Protein AF-A0A6B3H7X4-F1 (afdb_monomer_lite)

Secondary structure (DSSP, 8-state):
--SSSHHHHHHHHHHHHHHHHHTTSSS-HHHHTTTS-HHHHHHHHTSHHHHHHHHHHHHHSTT--GGGS-TTHHHHHHHHHHHHHHHHHHHHHHHHHHHTT-

pLDDT: mean 71.54, std 11.0, range [44.0, 91.88]

Structure (mmCIF, N/CA/C/O backbone):
data_AF-A0A6B3H7X4-F1
#
_entry.id   AF-A0A6B3H7X4-F1
#
loop_
_atom_site.group_PDB
_atom_site.id
_atom_site.type_symbol
_atom_site.label_atom_id
_atom_site.label_alt_id
_atom_site.label_comp_id
_atom_site.label_asym_id
_atom_site.label_entity_id
_atom_site.label_seq_id
_atom_site.pdbx_PDB_ins_code
_atom_site.Cartn_x
_atom_site.Cartn_y
_atom_site.Cartn_z
_atom_site.occupancy
_atom_site.B_iso_or_equiv
_atom_site.auth_seq_id
_atom_site.auth_comp_id
_atom_site.auth_asym_id
_atom_site.auth_atom_id
_atom_site.pdbx_PDB_model_num
ATOM 1 N N . LEU A 1 1 ? 20.680 9.240 -20.799 1.00 48.09 1 LEU A N 1
ATOM 2 C CA . LEU A 1 1 ? 19.510 8.615 -20.128 1.00 48.09 1 LEU A CA 1
ATOM 3 C C . LEU A 1 1 ? 19.636 8.534 -18.594 1.00 48.09 1 LEU A C 1
ATOM 5 O O . LEU A 1 1 ? 18.721 8.026 -17.966 1.00 48.09 1 LEU A O 1
ATOM 9 N N . GLY A 1 2 ? 20.693 9.085 -17.974 1.00 44.00 2 GLY A N 1
ATOM 10 C CA . GLY A 1 2 ? 20.919 9.036 -16.516 1.00 44.00 2 GLY A CA 1
ATOM 11 C C . GLY A 1 2 ? 20.497 10.275 -15.710 1.00 44.00 2 GLY A C 1
ATOM 12 O O . GLY A 1 2 ? 20.888 10.387 -14.558 1.00 44.00 2 GLY A O 1
ATOM 13 N N . SER A 1 3 ? 19.738 11.219 -16.280 1.00 49.28 3 SER A N 1
ATOM 14 C CA . SER A 1 3 ? 19.390 12.488 -15.606 1.00 49.28 3 SER A CA 1
ATOM 15 C C . SER A 1 3 ? 17.929 12.611 -15.151 1.00 49.28 3 SER A C 1
ATOM 17 O O . SER A 1 3 ? 17.536 13.675 -14.687 1.00 49.28 3 SER A O 1
ATOM 19 N N . LYS A 1 4 ? 17.110 11.552 -15.262 1.00 49.00 4 LYS A N 1
ATOM 20 C CA . LYS A 1 4 ? 15.703 11.563 -14.788 1.00 49.00 4 LYS A CA 1
ATOM 21 C C . LYS A 1 4 ? 15.382 10.566 -13.667 1.00 49.00 4 LYS A C 1
ATOM 23 O O . LYS A 1 4 ? 14.291 10.609 -13.119 1.00 49.00 4 LYS A O 1
ATOM 28 N N . THR A 1 5 ? 16.322 9.698 -13.310 1.00 54.19 5 THR A N 1
ATOM 29 C CA . THR A 1 5 ? 16.221 8.713 -12.220 1.00 54.19 5 THR A CA 1
ATOM 30 C C . THR A 1 5 ? 16.914 9.052 -10.884 1.00 54.19 5 THR A C 1
ATOM 32 O O . THR A 1 5 ? 16.610 8.336 -9.929 1.00 54.19 5 THR A O 1
ATOM 35 N N . PRO A 1 6 ? 17.784 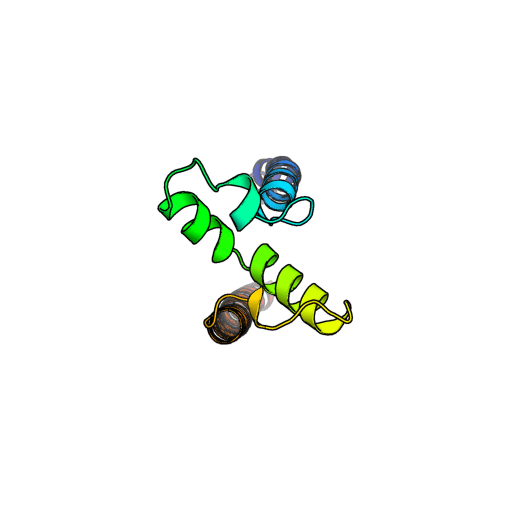10.082 -10.724 1.00 56.44 6 PRO A N 1
ATOM 36 C CA . PRO A 1 6 ? 18.443 10.298 -9.430 1.00 56.44 6 PRO A CA 1
ATOM 37 C C . PRO A 1 6 ? 17.469 10.692 -8.308 1.00 56.44 6 PRO A C 1
ATOM 39 O O . PRO A 1 6 ? 17.682 10.311 -7.161 1.00 56.44 6 PRO A O 1
ATOM 42 N N . ASP A 1 7 ? 16.375 11.379 -8.642 1.00 61.84 7 ASP A N 1
ATOM 43 C CA . ASP A 1 7 ? 15.434 11.919 -7.652 1.00 61.84 7 ASP A CA 1
ATOM 44 C C . ASP A 1 7 ? 14.511 10.837 -7.060 1.00 61.84 7 ASP A C 1
ATOM 46 O O . ASP A 1 7 ? 14.332 10.741 -5.847 1.00 61.84 7 ASP A O 1
ATOM 50 N N . LEU A 1 8 ? 14.017 9.914 -7.898 1.00 65.50 8 LEU A N 1
ATOM 51 C CA . LEU A 1 8 ? 13.241 8.769 -7.408 1.00 65.50 8 LEU A CA 1
ATOM 52 C C . LEU A 1 8 ? 14.074 7.885 -6.481 1.00 65.50 8 LEU A C 1
ATOM 54 O O . LEU A 1 8 ? 13.580 7.498 -5.430 1.00 65.50 8 LEU A O 1
ATOM 58 N N . ALA A 1 9 ? 15.333 7.600 -6.822 1.00 69.06 9 ALA A N 1
ATOM 59 C CA . ALA A 1 9 ? 16.192 6.746 -6.003 1.00 69.06 9 ALA A CA 1
ATOM 60 C C . ALA A 1 9 ? 16.436 7.320 -4.592 1.00 69.06 9 ALA A C 1
ATOM 62 O O . ALA A 1 9 ? 16.553 6.555 -3.637 1.00 69.06 9 ALA A O 1
ATOM 63 N N . GLN A 1 10 ? 16.461 8.649 -4.447 1.00 73.06 10 GLN A N 1
ATOM 64 C CA . GLN A 1 10 ? 16.562 9.317 -3.145 1.00 73.06 10 GLN A CA 1
ATOM 65 C C . GLN A 1 10 ? 15.218 9.404 -2.407 1.00 73.06 10 GLN A C 1
ATOM 67 O O . GLN A 1 10 ? 15.195 9.339 -1.178 1.00 73.06 10 GLN A O 1
ATOM 72 N N . LEU A 1 11 ? 14.097 9.493 -3.126 1.00 77.38 11 LEU A N 1
ATOM 73 C CA . LEU A 1 11 ? 12.752 9.505 -2.539 1.00 77.38 11 LEU A CA 1
ATOM 74 C C . LEU A 1 11 ? 12.288 8.117 -2.072 1.00 77.38 11 LEU A C 1
ATOM 76 O O . LEU A 1 11 ? 11.585 8.019 -1.065 1.00 77.38 11 LEU A O 1
ATOM 80 N N . MET A 1 12 ? 12.712 7.044 -2.750 1.00 81.38 12 MET A N 1
ATOM 81 C CA . MET A 1 12 ? 12.391 5.652 -2.400 1.00 81.38 12 MET A CA 1
ATOM 82 C C . MET A 1 12 ? 12.562 5.337 -0.901 1.00 81.38 12 MET A C 1
ATOM 84 O O . MET A 1 12 ? 11.601 4.852 -0.302 1.00 81.38 12 MET A O 1
ATOM 88 N N . PRO A 1 13 ? 13.708 5.617 -0.245 1.00 80.56 13 PRO A N 1
ATOM 89 C CA . PRO A 1 13 ? 13.877 5.312 1.177 1.00 80.56 13 PRO A CA 1
ATOM 90 C C . PRO A 1 13 ? 12.926 6.101 2.090 1.00 80.56 13 PRO A C 1
ATOM 92 O O . PRO A 1 13 ? 12.485 5.570 3.110 1.00 80.56 13 PRO A O 1
ATOM 95 N N . PHE A 1 14 ? 12.557 7.335 1.734 1.00 83.38 14 PHE A N 1
ATOM 96 C CA . PHE A 1 14 ? 11.597 8.119 2.517 1.00 83.38 14 PHE A CA 1
ATOM 97 C C . PHE A 1 14 ? 10.170 7.577 2.377 1.00 83.38 14 PHE A C 1
ATOM 99 O O . PHE A 1 14 ? 9.458 7.431 3.376 1.00 83.38 14 PHE A O 1
ATOM 106 N N . VAL A 1 15 ? 9.772 7.231 1.150 1.00 82.56 15 VAL A N 1
ATOM 107 C CA . VAL A 1 15 ? 8.464 6.631 0.863 1.00 82.56 15 VAL A CA 1
ATOM 108 C C . VAL A 1 15 ? 8.336 5.293 1.579 1.00 82.56 15 VAL A C 1
ATOM 110 O O . VAL A 1 15 ? 7.371 5.098 2.308 1.00 82.56 15 VAL A O 1
ATOM 113 N N . MET A 1 16 ? 9.330 4.410 1.458 1.00 81.31 16 MET A N 1
ATOM 114 C CA . MET A 1 16 ? 9.320 3.094 2.107 1.00 81.31 16 MET A CA 1
ATOM 115 C C . MET A 1 16 ? 9.234 3.200 3.632 1.00 81.31 16 MET A C 1
ATOM 117 O O . MET A 1 16 ? 8.477 2.469 4.267 1.00 81.31 16 MET A O 1
ATOM 121 N N . ARG A 1 17 ? 9.962 4.147 4.234 1.00 79.31 17 ARG A N 1
ATOM 122 C CA . ARG A 1 17 ? 9.928 4.371 5.682 1.00 79.31 17 ARG A CA 1
ATOM 123 C C . ARG A 1 17 ? 8.577 4.916 6.146 1.00 79.31 17 ARG A C 1
ATOM 125 O O . ARG A 1 17 ? 8.027 4.425 7.127 1.00 79.31 17 ARG A O 1
ATOM 132 N N . THR A 1 18 ? 8.025 5.894 5.431 1.00 80.25 18 THR A N 1
ATOM 133 C CA . THR A 1 18 ? 6.679 6.425 5.705 1.00 80.25 18 THR A CA 1
ATOM 134 C C . THR A 1 18 ? 5.620 5.333 5.548 1.00 80.25 18 THR A C 1
ATOM 136 O O . THR A 1 18 ? 4.749 5.184 6.404 1.00 80.25 18 THR A O 1
ATOM 139 N N . TRP A 1 19 ? 5.741 4.513 4.503 1.00 78.94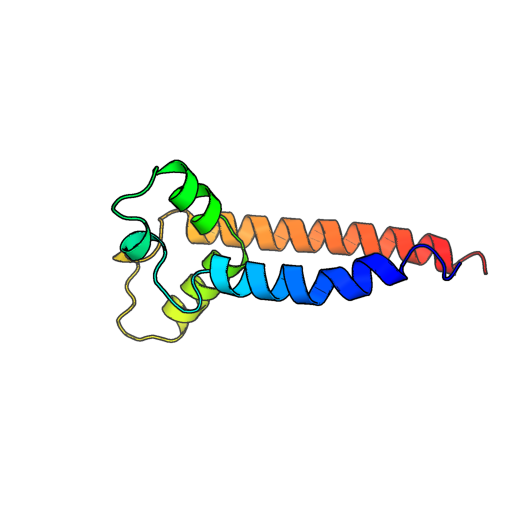 19 TRP A N 1
ATOM 140 C CA . TRP A 1 19 ? 4.855 3.386 4.237 1.00 78.94 19 TRP A CA 1
ATOM 141 C C . TRP A 1 19 ? 4.897 2.352 5.358 1.00 78.94 19 TRP A C 1
ATOM 143 O O . TRP A 1 19 ? 3.850 1.898 5.809 1.00 78.94 19 TRP A O 1
ATOM 153 N N . MET A 1 20 ? 6.088 2.015 5.858 1.00 77.69 20 MET A N 1
ATOM 154 C CA . MET A 1 20 ? 6.249 1.078 6.970 1.00 77.69 20 MET A CA 1
ATOM 155 C C . MET A 1 20 ? 5.473 1.543 8.211 1.00 77.69 20 MET A C 1
ATOM 157 O O . MET A 1 20 ? 4.756 0.749 8.817 1.00 77.69 20 MET A O 1
ATOM 161 N N . TYR A 1 21 ? 5.537 2.831 8.560 1.00 71.38 21 TYR A N 1
ATOM 162 C CA . TYR A 1 21 ? 4.761 3.364 9.685 1.00 71.38 21 TYR A CA 1
ATOM 163 C C . TYR A 1 21 ? 3.253 3.403 9.409 1.00 71.38 21 TYR A C 1
ATOM 165 O O . TYR A 1 21 ? 2.465 3.117 10.307 1.00 71.38 21 TYR A O 1
ATOM 173 N N . ALA A 1 22 ? 2.847 3.709 8.174 1.00 68.38 22 ALA A N 1
ATOM 174 C CA . ALA A 1 22 ? 1.441 3.719 7.772 1.00 68.38 22 ALA A CA 1
ATOM 175 C C . ALA A 1 22 ? 0.824 2.309 7.690 1.00 68.38 22 ALA A C 1
ATOM 177 O O . ALA A 1 22 ? -0.378 2.154 7.855 1.00 68.38 22 ALA A O 1
ATOM 178 N N . SER A 1 23 ? 1.635 1.275 7.457 1.00 66.06 23 SER A N 1
ATOM 179 C CA . SER A 1 23 ? 1.178 -0.106 7.245 1.00 66.06 23 SER A CA 1
ATOM 180 C C . SER A 1 23 ? 0.702 -0.853 8.499 1.00 66.06 23 SER A C 1
ATOM 182 O O . SER A 1 23 ? 0.354 -2.024 8.404 1.00 66.06 23 SER A O 1
ATOM 184 N N . GLY A 1 24 ? 0.700 -0.226 9.682 1.00 64.19 24 GLY A N 1
ATOM 185 C CA . GLY A 1 24 ? 0.223 -0.882 10.912 1.00 64.19 24 GLY A CA 1
ATOM 186 C C . GLY A 1 24 ? 1.121 -2.027 11.412 1.00 64.19 24 GLY A C 1
ATOM 187 O O . GLY A 1 24 ? 0.704 -2.860 12.221 1.00 64.19 24 GLY A O 1
ATOM 188 N N . VAL A 1 25 ? 2.376 -2.085 10.946 1.00 64.31 25 VAL A N 1
ATOM 189 C CA . VAL A 1 25 ? 3.363 -3.102 11.359 1.00 64.31 25 VAL A CA 1
ATOM 190 C C . VAL A 1 25 ? 3.660 -3.013 12.857 1.00 64.31 25 VAL A C 1
ATOM 192 O O . VAL A 1 25 ? 3.708 -4.038 13.531 1.00 64.31 25 VAL A O 1
ATOM 195 N N . MET A 1 26 ? 3.811 -1.794 13.385 1.00 60.94 26 MET A N 1
ATOM 196 C CA . MET A 1 26 ? 4.161 -1.558 14.793 1.00 60.94 26 MET A CA 1
ATOM 197 C C . MET A 1 26 ? 2.936 -1.424 15.712 1.00 60.94 26 MET A C 1
ATOM 199 O O . MET A 1 26 ? 3.068 -1.606 16.918 1.00 60.94 26 MET A O 1
ATOM 203 N N . PHE A 1 27 ? 1.757 -1.101 15.164 1.00 59.94 27 PHE A N 1
ATOM 204 C CA . PHE A 1 27 ? 0.551 -0.795 15.939 1.00 59.94 27 PHE A CA 1
ATOM 205 C C . PHE A 1 27 ? -0.717 -1.186 15.176 1.00 59.94 27 PHE A C 1
ATOM 207 O O . PHE A 1 27 ? -0.809 -0.984 13.967 1.00 59.94 27 PHE A O 1
ATOM 214 N N . SER A 1 28 ? -1.727 -1.682 15.886 1.00 58.94 28 SER A N 1
ATOM 215 C CA . SER A 1 28 ? -3.057 -1.937 15.329 1.00 58.94 28 SER A CA 1
ATOM 216 C C . SER A 1 28 ? -3.758 -0.621 14.962 1.00 58.94 28 SER A C 1
ATOM 218 O O . SER A 1 28 ? -4.123 0.160 15.846 1.00 58.94 28 SER A O 1
ATOM 220 N N . ILE A 1 29 ? -3.974 -0.397 13.660 1.00 63.12 29 ILE A N 1
ATOM 221 C CA . ILE A 1 29 ? -4.620 0.801 13.085 1.00 63.12 29 ILE A CA 1
ATOM 222 C C . ILE A 1 29 ? -5.992 1.114 13.720 1.00 63.12 29 ILE A C 1
ATOM 224 O O . ILE A 1 29 ? -6.208 2.277 14.070 1.00 63.12 29 ILE A O 1
ATOM 228 N N . PRO A 1 30 ? -6.885 0.135 13.987 1.00 60.91 30 PRO A N 1
ATOM 229 C CA . PRO A 1 30 ? -8.195 0.417 14.587 1.00 60.91 30 PRO A CA 1
ATOM 230 C C . PRO A 1 30 ? -8.095 0.982 16.011 1.00 60.91 30 PRO A C 1
ATOM 232 O O . PRO A 1 30 ? -8.880 1.838 16.411 1.00 60.91 30 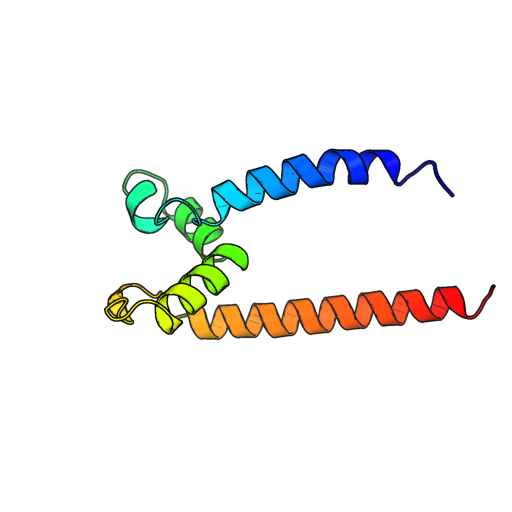PRO A O 1
ATOM 235 N N . VAL A 1 31 ? -7.103 0.525 16.780 1.00 60.94 31 VAL A N 1
ATOM 236 C CA . VAL A 1 31 ? -6.904 0.924 18.183 1.00 60.94 31 VAL A CA 1
ATOM 237 C C . VAL A 1 31 ? -6.295 2.321 18.270 1.00 60.94 31 VAL A C 1
ATOM 239 O O . VAL A 1 31 ? -6.673 3.113 19.128 1.00 60.94 31 VAL A O 1
ATOM 242 N N . MET A 1 32 ? -5.369 2.640 17.366 1.00 60.62 32 MET A N 1
ATOM 243 C CA . MET A 1 32 ? -4.612 3.891 17.399 1.00 60.62 32 MET A CA 1
ATOM 244 C C . MET A 1 32 ? -5.370 5.071 16.765 1.00 60.62 32 MET A C 1
ATOM 246 O O . MET A 1 32 ? -5.055 6.225 17.049 1.00 60.62 32 MET A O 1
ATOM 250 N N . LEU A 1 33 ? -6.383 4.795 15.932 1.00 62.50 33 LEU A N 1
ATOM 251 C CA . LEU A 1 33 ? -7.230 5.803 15.283 1.00 62.50 33 LEU A CA 1
ATOM 252 C C . LEU A 1 33 ? -8.644 5.912 15.877 1.00 62.50 33 LEU A C 1
ATOM 254 O O . LEU A 1 33 ? -9.494 6.568 15.282 1.00 62.50 33 LEU A O 1
ATOM 258 N N . LYS A 1 34 ? -8.892 5.348 17.066 1.00 61.47 34 LYS A N 1
ATOM 259 C CA . LYS A 1 34 ? -10.211 5.376 17.725 1.00 61.47 34 LYS A CA 1
ATOM 260 C C . LYS A 1 34 ? -10.801 6.791 17.886 1.00 61.47 34 LYS A C 1
ATOM 262 O O . LYS A 1 34 ? -12.012 6.951 17.796 1.00 61.47 34 LYS A O 1
ATOM 267 N N . ASP A 1 35 ? -9.948 7.807 18.043 1.00 66.62 35 ASP A N 1
ATOM 268 C CA . ASP A 1 35 ? -10.334 9.220 18.211 1.00 66.62 35 ASP A CA 1
ATOM 269 C C . ASP A 1 35 ? -10.131 10.077 16.940 1.00 66.62 35 ASP A C 1
ATOM 271 O O . ASP A 1 35 ? -10.126 11.310 16.992 1.00 66.62 35 ASP A O 1
ATOM 275 N N . LYS A 1 36 ? -9.895 9.449 15.781 1.00 69.12 36 LYS A N 1
ATOM 276 C CA . LYS A 1 36 ? -9.595 10.121 14.506 1.00 69.12 36 LYS A CA 1
ATOM 277 C C . LYS A 1 36 ? -10.732 9.923 13.492 1.00 69.12 36 LYS A C 1
ATOM 279 O O . LYS A 1 36 ? -11.540 9.011 13.642 1.00 69.12 36 LYS A O 1
ATOM 284 N N . PRO A 1 37 ? -10.813 10.767 12.444 1.00 71.31 37 PRO A N 1
ATOM 285 C CA . PRO A 1 37 ? -11.826 10.622 11.404 1.00 71.31 37 PRO A CA 1
ATOM 286 C C . PRO A 1 37 ? -11.797 9.221 10.778 1.00 71.31 37 PRO A C 1
ATOM 288 O O . PRO A 1 37 ? -10.739 8.775 10.328 1.00 71.31 37 PRO A O 1
ATOM 291 N N . ALA A 1 38 ? -12.961 8.569 10.706 1.00 69.12 38 ALA A N 1
ATOM 292 C CA . ALA A 1 38 ? -13.101 7.185 10.241 1.00 69.12 38 ALA A CA 1
ATOM 293 C C . ALA A 1 38 ? -12.484 6.942 8.851 1.00 69.12 38 ALA A C 1
ATOM 295 O O . ALA A 1 38 ? -11.823 5.931 8.639 1.00 69.12 38 ALA A O 1
ATOM 296 N N . TRP A 1 39 ? -12.570 7.928 7.950 1.00 71.88 39 TRP A N 1
ATOM 297 C CA . TRP A 1 39 ? -12.008 7.827 6.599 1.00 71.88 39 TRP A CA 1
ATOM 298 C C . TRP A 1 39 ? -10.489 7.590 6.578 1.00 71.88 39 TRP A C 1
ATOM 300 O O . TRP A 1 39 ? -9.978 6.977 5.645 1.00 71.88 39 TRP A O 1
ATOM 310 N N . ILE A 1 40 ? -9.748 8.053 7.594 1.00 68.81 40 ILE A N 1
ATOM 311 C CA . ILE A 1 40 ? -8.298 7.824 7.679 1.00 68.81 40 ILE A CA 1
ATOM 312 C C . ILE A 1 40 ? -8.029 6.362 8.036 1.00 68.81 40 ILE A C 1
ATOM 314 O O . ILE A 1 40 ? -7.128 5.745 7.469 1.00 68.81 40 ILE A O 1
ATOM 318 N N . ALA A 1 41 ? -8.821 5.803 8.954 1.00 67.75 41 ALA A N 1
ATOM 319 C CA . ALA A 1 41 ? -8.734 4.395 9.313 1.00 67.75 41 ALA A CA 1
ATOM 320 C C . ALA A 1 41 ? -9.104 3.504 8.123 1.00 67.75 41 ALA A C 1
ATOM 322 O O . ALA A 1 41 ? -8.429 2.504 7.905 1.00 67.75 41 ALA A O 1
ATOM 323 N N . ASP A 1 42 ? -10.107 3.883 7.327 1.00 68.62 42 ASP A N 1
ATOM 324 C CA . ASP A 1 42 ? -10.480 3.148 6.116 1.00 68.62 42 ASP A CA 1
ATOM 325 C C . ASP A 1 42 ? -9.322 3.142 5.111 1.00 68.62 42 ASP A C 1
ATOM 327 O O . ASP A 1 42 ? -8.824 2.083 4.741 1.00 68.62 42 ASP A O 1
ATOM 331 N N . VAL A 1 43 ? -8.801 4.314 4.733 1.00 70.56 43 VAL A N 1
ATOM 332 C CA . VAL A 1 43 ? -7.695 4.423 3.761 1.00 70.56 43 VAL A CA 1
ATOM 333 C C . VAL A 1 43 ? -6.459 3.632 4.201 1.00 70.56 43 VAL A C 1
ATOM 335 O O . VAL A 1 43 ? -5.809 2.990 3.375 1.00 70.56 43 VAL A O 1
ATOM 338 N N . LEU A 1 44 ? -6.133 3.655 5.494 1.00 68.56 44 LEU A N 1
ATOM 339 C CA . LEU A 1 44 ? -5.000 2.907 6.032 1.00 68.56 44 LEU A CA 1
ATOM 340 C C . LEU A 1 44 ? -5.251 1.390 6.077 1.00 68.56 44 LEU A C 1
ATOM 342 O O . LEU A 1 44 ? -4.317 0.630 5.834 1.00 68.56 44 LEU A O 1
ATOM 346 N N . GLN A 1 45 ? -6.486 0.947 6.332 1.00 68.81 45 GLN A N 1
ATOM 347 C CA . GLN A 1 45 ? -6.864 -0.474 6.315 1.00 68.81 45 GLN A CA 1
ATOM 348 C C . GLN A 1 45 ? -6.888 -1.068 4.901 1.00 68.81 45 GLN A C 1
ATOM 350 O O . GLN A 1 45 ? -6.549 -2.234 4.727 1.00 68.81 45 GLN A O 1
ATOM 355 N N . TYR A 1 46 ? -7.206 -0.274 3.873 1.00 70.81 46 TYR A N 1
ATOM 356 C CA . TYR A 1 46 ? -7.150 -0.719 2.472 1.00 70.81 46 TYR A CA 1
ATOM 357 C C . TYR A 1 46 ? -5.721 -0.799 1.896 1.00 70.81 46 TYR A C 1
ATOM 359 O O . TYR A 1 46 ? -5.539 -1.226 0.749 1.00 70.81 46 TYR A O 1
ATOM 367 N N . ASN A 1 47 ? -4.695 -0.408 2.661 1.00 75.00 47 ASN A N 1
ATOM 368 C CA . ASN A 1 47 ? -3.303 -0.511 2.232 1.00 75.00 47 ASN A CA 1
ATOM 369 C C . ASN A 1 47 ? -2.896 -1.994 2.097 1.00 75.00 47 ASN A C 1
ATOM 371 O O . ASN A 1 47 ? -3.026 -2.743 3.068 1.00 75.00 47 ASN A O 1
ATOM 375 N N . PRO A 1 48 ? -2.332 -2.428 0.952 1.00 72.62 48 PRO A N 1
ATOM 376 C CA . PRO A 1 48 ? -1.911 -3.814 0.758 1.00 72.62 48 PRO A CA 1
ATOM 377 C C . PRO A 1 48 ? -0.955 -4.295 1.854 1.00 72.62 48 PRO A C 1
ATOM 379 O O . PRO A 1 48 ? -1.069 -5.430 2.303 1.00 72.62 48 PRO A O 1
ATOM 382 N N . ALA A 1 49 ? -0.058 -3.437 2.350 1.00 73.94 49 ALA A N 1
ATOM 383 C CA . ALA A 1 49 ? 0.856 -3.825 3.422 1.00 73.94 49 ALA A CA 1
ATOM 384 C C . ALA A 1 49 ? 0.127 -4.157 4.736 1.00 73.94 49 ALA A C 1
ATOM 386 O O . ALA A 1 49 ? 0.517 -5.109 5.401 1.00 73.94 49 ALA A O 1
ATOM 387 N N . ALA A 1 50 ? -0.942 -3.435 5.084 1.00 73.62 50 ALA A N 1
ATOM 388 C CA . ALA A 1 50 ? -1.746 -3.747 6.266 1.00 73.62 50 ALA A CA 1
ATOM 389 C C . ALA A 1 50 ? -2.489 -5.082 6.087 1.00 73.62 50 ALA A C 1
ATOM 391 O O . ALA A 1 50 ? -2.391 -5.964 6.935 1.00 73.62 50 ALA A O 1
ATOM 392 N N . ILE A 1 51 ? -3.123 -5.278 4.926 1.00 77.38 51 ILE A N 1
ATOM 393 C CA . ILE A 1 51 ? -3.886 -6.492 4.597 1.00 77.38 51 ILE A CA 1
ATOM 394 C C . ILE A 1 51 ? -3.005 -7.743 4.645 1.00 77.38 51 ILE A C 1
ATOM 396 O O . ILE A 1 51 ? -3.366 -8.732 5.279 1.00 77.38 51 ILE A O 1
ATOM 400 N N . TYR A 1 52 ? -1.834 -7.715 4.001 1.00 77.44 52 TYR A N 1
ATOM 401 C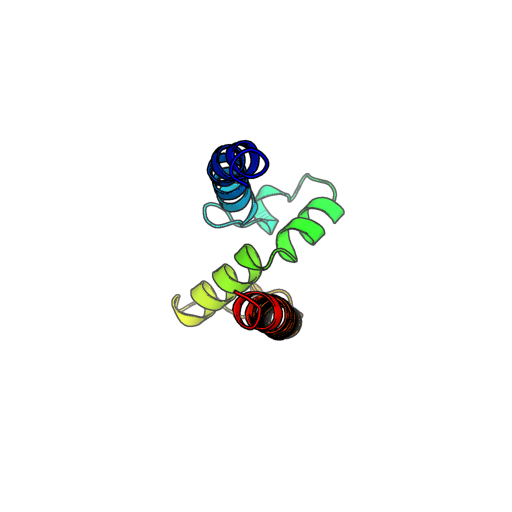 CA . TYR A 1 52 ? -0.927 -8.863 4.019 1.00 77.44 52 TYR A CA 1
ATOM 402 C C . TYR A 1 52 ? -0.343 -9.115 5.412 1.00 77.44 52 TYR A C 1
ATOM 404 O O . TYR A 1 52 ? -0.171 -10.272 5.785 1.00 77.44 52 TYR A O 1
ATOM 412 N N . MET A 1 53 ? -0.082 -8.072 6.207 1.00 77.19 53 MET A N 1
ATOM 413 C CA . MET A 1 53 ? 0.364 -8.241 7.593 1.00 77.19 53 MET A CA 1
ATOM 414 C C . MET A 1 53 ? -0.706 -8.906 8.462 1.00 77.19 53 MET A C 1
ATOM 416 O O . MET A 1 53 ? -0.378 -9.816 9.221 1.00 77.19 53 MET A O 1
ATOM 420 N N . ASP A 1 54 ? -1.969 -8.504 8.334 1.00 75.62 54 ASP A N 1
ATOM 421 C CA . ASP A 1 54 ? -3.068 -9.098 9.100 1.00 75.62 54 ASP A CA 1
ATOM 422 C C . ASP A 1 54 ? -3.359 -10.539 8.658 1.00 75.62 54 ASP A C 1
ATOM 424 O O . ASP A 1 54 ? -3.576 -11.401 9.506 1.00 75.62 54 ASP A O 1
ATOM 428 N N . LEU A 1 55 ? -3.241 -10.850 7.361 1.00 77.62 55 LEU A N 1
ATOM 429 C CA . LEU A 1 55 ? -3.303 -12.229 6.855 1.00 77.62 55 LEU A CA 1
ATOM 430 C C . LEU A 1 55 ? -2.154 -13.101 7.389 1.00 77.62 55 LEU A C 1
ATOM 432 O O . LEU A 1 55 ? -2.368 -14.258 7.747 1.00 77.62 55 LEU A O 1
ATOM 436 N N . VAL A 1 56 ? -0.935 -12.560 7.469 1.00 78.31 56 VAL A N 1
ATOM 437 C CA . VAL A 1 56 ? 0.226 -13.270 8.029 1.00 78.31 56 VAL A CA 1
ATOM 438 C C . VAL A 1 56 ? 0.061 -13.486 9.535 1.00 78.31 56 VAL A C 1
ATOM 440 O O . VAL A 1 56 ? 0.348 -14.576 10.021 1.00 78.31 56 VAL A O 1
ATOM 443 N N . ARG A 1 57 ? -0.443 -12.490 10.278 1.00 77.19 57 ARG A N 1
ATOM 444 C CA . ARG A 1 57 ? -0.774 -12.629 11.707 1.00 77.19 57 ARG A CA 1
ATOM 445 C C . ARG A 1 57 ? -1.854 -13.684 11.925 1.00 77.19 57 ARG A C 1
ATOM 447 O O . ARG A 1 57 ? -1.666 -14.539 12.779 1.00 77.19 57 ARG A O 1
ATOM 454 N N . PHE A 1 58 ? -2.916 -13.672 11.121 1.00 76.62 58 PHE A N 1
ATOM 455 C CA . PHE A 1 58 ? -3.964 -14.695 11.138 1.00 76.62 58 PHE A CA 1
ATOM 456 C C . PHE A 1 58 ? -3.413 -16.107 10.895 1.00 76.62 58 PHE A C 1
ATOM 458 O O . PHE A 1 58 ? -3.848 -17.057 11.534 1.00 76.62 58 PHE A O 1
ATOM 465 N N . ALA A 1 59 ? -2.437 -16.252 9.994 1.00 78.12 59 ALA A N 1
ATOM 466 C CA . ALA A 1 59 ? -1.843 -17.547 9.668 1.00 78.12 59 ALA A CA 1
ATOM 467 C C . ALA A 1 59 ? -0.792 -18.039 10.684 1.00 78.12 59 ALA A C 1
ATOM 469 O O . ALA A 1 59 ? -0.553 -19.242 10.760 1.00 78.12 59 ALA A O 1
ATOM 470 N N . LEU A 1 60 ? -0.127 -17.133 11.414 1.00 78.25 60 LEU A N 1
ATOM 471 C CA . LEU A 1 60 ? 1.015 -17.459 12.285 1.00 78.25 60 LEU A CA 1
ATOM 472 C C . LEU A 1 60 ? 0.731 -17.344 13.789 1.00 78.25 60 LEU A C 1
ATOM 474 O O . LEU A 1 60 ? 1.481 -17.917 14.576 1.00 78.25 60 LEU A O 1
ATOM 478 N N . ILE A 1 61 ? -0.278 -16.577 14.206 1.00 76.75 61 ILE A N 1
ATOM 479 C CA . ILE A 1 61 ? -0.595 -16.348 15.620 1.00 76.75 61 ILE A CA 1
ATOM 480 C C . ILE A 1 61 ? -1.843 -17.148 15.989 1.00 76.75 61 ILE A C 1
ATOM 482 O O . ILE A 1 61 ? -2.966 -16.762 15.660 1.00 76.75 61 ILE A O 1
ATOM 486 N N . ASP A 1 62 ? -1.644 -18.224 16.748 1.00 58.25 62 ASP A N 1
ATOM 487 C CA . ASP A 1 62 ? -2.739 -18.975 17.357 1.00 58.25 62 ASP A CA 1
ATOM 488 C C . ASP A 1 62 ? -3.507 -18.073 18.340 1.00 58.25 62 ASP A C 1
ATOM 490 O O . ASP A 1 62 ? -2.956 -17.582 19.327 1.00 58.25 62 ASP A O 1
ATOM 494 N N . GLY A 1 63 ? -4.786 -17.823 18.046 1.00 64.44 63 GLY A N 1
ATOM 495 C CA . GLY A 1 63 ? -5.657 -16.926 18.817 1.00 64.44 63 GLY A CA 1
ATOM 496 C C . GLY A 1 63 ? -5.945 -15.574 18.155 1.00 64.44 63 GLY A C 1
ATOM 497 O O . GLY A 1 63 ? -6.766 -14.819 18.670 1.00 64.44 63 GLY A O 1
ATOM 498 N N . TYR A 1 64 ? -5.345 -15.269 16.999 1.00 61.09 64 TYR A N 1
ATOM 499 C CA . TYR A 1 64 ? -5.766 -14.135 16.172 1.00 61.09 64 TYR A CA 1
ATOM 500 C C . TYR A 1 64 ? -7.007 -14.532 15.354 1.00 61.09 64 TYR A C 1
ATOM 502 O O . TYR A 1 64 ? -6.917 -14.905 14.188 1.00 61.09 64 TYR A O 1
ATOM 510 N N . GLY A 1 65 ? -8.173 -14.544 16.009 1.00 59.00 65 GLY A N 1
ATOM 511 C CA . GLY A 1 65 ? -9.440 -14.960 15.404 1.00 59.00 65 GLY A CA 1
ATOM 512 C C . GLY A 1 65 ? -9.917 -14.031 14.282 1.00 59.00 65 GLY A C 1
ATOM 513 O O . GLY A 1 65 ? -9.512 -12.870 14.196 1.00 59.00 65 GLY A O 1
ATOM 514 N N . SER A 1 66 ? -10.843 -14.524 13.449 1.00 60.72 66 SER A N 1
ATOM 515 C CA . SER A 1 66 ? -11.490 -13.757 12.368 1.00 60.72 66 SER A CA 1
ATOM 516 C C . SER A 1 66 ? -12.207 -12.491 12.852 1.00 60.72 66 SER A C 1
ATOM 518 O O . SER A 1 66 ? -12.467 -11.601 12.059 1.00 60.72 66 SER A O 1
ATOM 520 N N . GLU A 1 67 ? -12.482 -12.388 14.152 1.00 61.31 67 GLU A N 1
ATOM 521 C CA . GLU A 1 67 ? -13.003 -11.200 14.838 1.00 61.31 67 GLU A CA 1
ATOM 522 C C . GLU A 1 67 ? -12.100 -9.958 14.743 1.00 61.31 67 GLU A C 1
ATOM 524 O O . GLU A 1 67 ? -12.587 -8.838 14.877 1.00 61.31 67 GLU A O 1
ATOM 529 N N . ASN A 1 68 ? -10.800 -10.141 14.490 1.00 60.94 68 ASN A N 1
ATOM 530 C CA . ASN A 1 68 ? -9.853 -9.044 14.281 1.00 60.94 68 ASN A CA 1
ATOM 531 C C . ASN A 1 68 ? -9.639 -8.713 12.795 1.00 60.94 68 ASN A C 1
ATOM 533 O O . ASN A 1 68 ? -8.928 -7.757 12.487 1.00 60.94 68 ASN A O 1
ATOM 537 N N . LEU A 1 69 ? -10.227 -9.489 11.877 1.00 63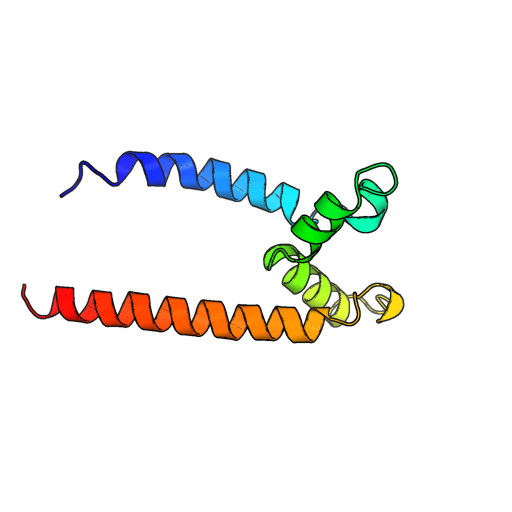.28 69 LEU A N 1
ATOM 538 C CA . LEU A 1 69 ? -10.111 -9.264 10.440 1.00 63.28 69 LEU A CA 1
ATOM 539 C C . LEU A 1 69 ? -11.376 -8.564 9.929 1.00 63.28 69 LEU A C 1
ATOM 541 O O . LEU A 1 69 ? -12.480 -9.041 10.181 1.00 63.28 69 LEU A O 1
ATOM 545 N N . PRO A 1 70 ? -11.250 -7.480 9.149 1.00 67.56 70 PRO A N 1
ATOM 546 C CA . PRO A 1 70 ? -12.374 -6.965 8.381 1.00 67.56 70 PRO A CA 1
ATOM 547 C C . PRO A 1 70 ? -12.911 -8.055 7.442 1.00 67.56 70 PRO A C 1
ATOM 549 O O . PRO A 1 70 ? -12.127 -8.683 6.731 1.00 67.56 70 PRO A O 1
ATOM 552 N N . ASP A 1 71 ? -14.231 -8.246 7.363 1.00 69.12 71 ASP A N 1
ATOM 553 C CA . ASP A 1 71 ? -14.859 -9.307 6.545 1.00 69.12 71 ASP A CA 1
ATOM 554 C C . ASP A 1 71 ? -14.398 -9.312 5.072 1.00 69.12 71 ASP A C 1
ATOM 556 O O . ASP A 1 71 ? -14.395 -10.337 4.391 1.00 69.12 71 ASP A O 1
ATOM 560 N N . HIS A 1 72 ? -13.976 -8.151 4.568 1.00 71.75 72 HIS A N 1
ATOM 561 C CA . HIS A 1 72 ? -13.521 -7.955 3.197 1.00 71.75 72 HIS A CA 1
ATOM 562 C C . HIS A 1 72 ? -12.012 -8.184 2.983 1.00 71.75 72 HIS A C 1
ATOM 564 O O . HIS A 1 72 ? -11.567 -8.108 1.837 1.00 71.75 72 HIS A O 1
ATOM 570 N N . VAL A 1 73 ? -11.210 -8.488 4.015 1.00 77.19 73 VAL A N 1
ATOM 571 C CA . VAL A 1 73 ? -9.737 -8.585 3.899 1.00 77.19 73 VAL A CA 1
ATOM 572 C C . VAL A 1 73 ? -9.298 -9.582 2.823 1.00 77.19 73 VAL A C 1
ATOM 574 O O . VAL A 1 73 ? -8.378 -9.295 2.058 1.00 77.19 73 VAL A O 1
ATOM 577 N N . TRP A 1 74 ? -9.985 -10.720 2.699 1.00 75.88 74 TRP A N 1
ATOM 578 C CA . TRP A 1 74 ? -9.672 -11.738 1.693 1.00 75.88 74 TRP A CA 1
ATOM 579 C C . TRP A 1 74 ? -9.977 -11.269 0.269 1.00 75.88 74 TRP A C 1
ATOM 581 O O . TRP A 1 74 ? -9.166 -11.470 -0.635 1.00 75.88 74 TRP A O 1
ATOM 591 N N . ALA A 1 75 ? -11.118 -10.603 0.068 1.00 81.12 75 ALA A N 1
ATOM 592 C CA . ALA A 1 75 ? -11.502 -10.060 -1.231 1.00 81.12 75 ALA A CA 1
ATOM 593 C C . ALA A 1 75 ? -10.543 -8.947 -1.673 1.00 81.12 75 ALA A C 1
ATOM 595 O O . ALA A 1 75 ? -10.106 -8.925 -2.823 1.00 81.12 75 ALA A O 1
ATOM 596 N N . VAL A 1 76 ? -10.165 -8.058 -0.749 1.00 81.06 76 VAL A N 1
ATOM 597 C CA . VAL A 1 76 ? -9.230 -6.964 -1.036 1.00 81.06 76 VAL A CA 1
ATOM 598 C C . VAL A 1 76 ? -7.803 -7.488 -1.224 1.00 81.06 76 VAL A C 1
ATOM 600 O O . VAL A 1 76 ? -7.107 -7.033 -2.129 1.00 81.06 76 VAL A O 1
ATOM 603 N N . GLY A 1 77 ? -7.375 -8.491 -0.453 1.00 82.25 77 GLY A N 1
ATOM 604 C CA . GLY A 1 77 ? -6.086 -9.161 -0.644 1.00 82.25 77 GLY A CA 1
ATOM 605 C C . GLY A 1 77 ? -5.974 -9.840 -2.012 1.00 82.25 77 GLY A C 1
ATOM 606 O O . GLY A 1 77 ? -4.962 -9.695 -2.699 1.00 82.25 77 GLY A O 1
ATOM 607 N N . LEU A 1 78 ? -7.036 -10.518 -2.458 1.00 85.56 78 LEU A N 1
ATOM 608 C CA . LEU A 1 78 ? -7.093 -11.125 -3.789 1.00 85.56 78 LEU A CA 1
ATOM 609 C C . LEU A 1 78 ? -7.128 -10.056 -4.891 1.00 85.56 78 LEU A C 1
ATOM 611 O O . LEU A 1 78 ? -6.410 -10.178 -5.883 1.00 85.56 78 LEU A O 1
ATOM 615 N N . ALA A 1 79 ? -7.888 -8.975 -4.698 1.00 87.88 79 ALA A N 1
ATOM 616 C CA . ALA A 1 79 ? -7.909 -7.843 -5.622 1.00 87.88 79 ALA A CA 1
ATOM 617 C C . ALA A 1 79 ? -6.515 -7.216 -5.788 1.00 87.88 79 ALA A C 1
ATOM 619 O O . ALA A 1 79 ? -6.093 -6.973 -6.917 1.00 87.88 79 ALA A O 1
ATOM 620 N N . TRP A 1 80 ? -5.767 -7.022 -4.696 1.00 85.94 80 TRP A N 1
ATOM 621 C CA . TRP A 1 80 ? -4.386 -6.535 -4.749 1.00 85.94 80 TRP A CA 1
ATOM 622 C C . TRP A 1 80 ? -3.436 -7.520 -5.428 1.00 85.94 80 TRP A C 1
ATOM 624 O O . TRP A 1 80 ? -2.599 -7.087 -6.219 1.00 85.94 80 TRP A O 1
ATOM 634 N N . ALA A 1 81 ? -3.579 -8.825 -5.183 1.00 86.56 81 ALA A N 1
ATOM 635 C CA . ALA A 1 81 ? -2.773 -9.845 -5.852 1.00 86.56 81 ALA A CA 1
ATOM 636 C C . ALA A 1 81 ? -2.981 -9.819 -7.375 1.00 86.56 81 ALA A C 1
ATOM 638 O O . ALA A 1 81 ? -2.013 -9.812 -8.136 1.00 86.56 81 ALA A O 1
ATOM 639 N N . VAL A 1 82 ? -4.238 -9.738 -7.824 1.00 90.75 82 VAL A N 1
ATOM 640 C CA . VAL A 1 82 ? -4.581 -9.622 -9.248 1.00 90.75 82 VAL A CA 1
ATOM 641 C C . VAL A 1 82 ? -4.085 -8.296 -9.816 1.00 90.75 82 VAL A C 1
ATOM 643 O O . VAL A 1 82 ? -3.473 -8.285 -10.880 1.00 90.75 82 VAL A O 1
ATOM 646 N N . LEU A 1 83 ? -4.292 -7.183 -9.109 1.00 89.81 83 LEU A N 1
ATOM 647 C CA . LEU A 1 83 ? -3.866 -5.859 -9.554 1.00 89.81 83 LEU A CA 1
ATOM 648 C C . LEU A 1 83 ? -2.348 -5.797 -9.732 1.00 89.81 83 LEU A C 1
ATOM 650 O O . LEU A 1 83 ? -1.884 -5.413 -10.801 1.00 89.81 83 LEU A O 1
ATOM 654 N N . LEU A 1 84 ? -1.569 -6.210 -8.728 1.00 88.00 84 LEU A N 1
ATOM 655 C CA . LEU A 1 84 ? -0.107 -6.235 -8.817 1.00 88.00 84 LEU A CA 1
ATOM 656 C C . LEU A 1 84 ? 0.379 -7.227 -9.878 1.00 88.00 84 LEU A C 1
ATOM 658 O O . LEU A 1 84 ? 1.324 -6.914 -10.600 1.00 88.00 84 LEU A O 1
ATOM 662 N N . GLY A 1 85 ? -0.286 -8.376 -10.023 1.00 88.50 85 GLY A N 1
ATOM 663 C CA . GLY A 1 85 ? 0.004 -9.348 -11.075 1.00 88.50 85 GLY A CA 1
ATOM 664 C C . GLY A 1 85 ? -0.197 -8.773 -12.477 1.00 88.50 85 GLY A C 1
ATOM 665 O O . GLY A 1 85 ? 0.702 -8.858 -13.309 1.00 88.50 85 GLY A O 1
ATOM 666 N N . VAL A 1 86 ? -1.335 -8.122 -12.732 1.00 91.88 86 VAL A N 1
ATOM 667 C CA . VAL A 1 86 ? -1.656 -7.504 -14.029 1.00 91.88 86 VAL A CA 1
ATOM 668 C C . VAL A 1 86 ? -0.764 -6.295 -14.301 1.00 91.88 86 VAL A C 1
ATOM 670 O O . VAL A 1 86 ? -0.210 -6.179 -15.391 1.00 91.88 86 VAL A O 1
ATOM 673 N N . VAL A 1 87 ? -0.580 -5.404 -13.322 1.00 90.31 87 VAL A N 1
ATOM 674 C CA . VAL A 1 87 ? 0.285 -4.222 -13.463 1.00 90.31 87 VAL A CA 1
ATOM 675 C C . VAL A 1 87 ? 1.731 -4.641 -13.714 1.00 90.31 87 VAL A C 1
ATOM 677 O O . VAL A 1 87 ? 2.368 -4.106 -14.621 1.00 90.31 87 VAL A O 1
ATOM 680 N N . GLY A 1 88 ? 2.235 -5.617 -12.955 1.00 86.25 88 GLY A N 1
ATOM 681 C CA . GLY A 1 88 ? 3.559 -6.196 -13.158 1.00 86.25 88 GLY A CA 1
ATOM 682 C C . GLY A 1 88 ? 3.688 -6.806 -14.550 1.00 86.25 88 GLY A C 1
ATOM 683 O O . GLY A 1 88 ? 4.597 -6.438 -15.290 1.00 86.25 88 GLY A O 1
ATOM 684 N N . PHE A 1 89 ? 2.742 -7.660 -14.945 1.00 89.25 89 PHE A N 1
ATOM 685 C CA . PHE A 1 89 ? 2.723 -8.291 -16.264 1.00 89.25 89 PHE A CA 1
ATOM 686 C C . PHE A 1 89 ? 2.758 -7.260 -17.400 1.00 89.25 89 PHE A C 1
ATOM 688 O O . PHE A 1 89 ? 3.613 -7.345 -18.276 1.00 89.25 89 PHE A O 1
ATOM 695 N N . VAL A 1 90 ? 1.897 -6.238 -17.358 1.00 87.62 90 VAL A N 1
ATOM 696 C CA . VAL A 1 90 ? 1.858 -5.172 -18.374 1.00 87.62 90 VAL A CA 1
ATOM 697 C C . VAL A 1 90 ? 3.154 -4.357 -18.387 1.00 87.62 90 VAL A C 1
ATOM 699 O O . VAL A 1 90 ? 3.656 -4.026 -19.462 1.00 87.62 90 VAL A O 1
ATOM 702 N N . TYR A 1 91 ? 3.716 -4.030 -17.218 1.00 85.44 91 TYR A N 1
ATOM 703 C CA . TYR A 1 91 ? 4.977 -3.291 -17.124 1.00 85.44 91 TYR A CA 1
ATOM 704 C C . TYR A 1 91 ? 6.145 -4.075 -17.735 1.00 85.44 91 TYR A C 1
ATOM 706 O O . TYR A 1 91 ? 6.887 -3.523 -18.548 1.00 85.44 91 TYR A O 1
ATOM 714 N N . PHE A 1 92 ? 6.290 -5.355 -17.380 1.00 82.69 92 PHE A N 1
ATOM 715 C CA . PHE A 1 92 ? 7.348 -6.219 -17.905 1.00 82.69 92 PHE A CA 1
ATOM 716 C C . PHE A 1 92 ? 7.167 -6.512 -19.395 1.00 82.69 92 PHE A C 1
ATOM 718 O O . PHE A 1 92 ? 8.136 -6.418 -20.143 1.00 82.69 92 PHE A O 1
ATOM 725 N N . TRP A 1 93 ? 5.935 -6.755 -19.850 1.00 84.19 93 TRP A N 1
ATOM 726 C CA . TRP A 1 93 ? 5.643 -6.957 -21.270 1.00 84.19 93 TRP A CA 1
ATOM 727 C C . TRP A 1 93 ? 6.007 -5.720 -22.106 1.00 84.19 93 TRP A C 1
ATOM 729 O O . TRP A 1 93 ? 6.694 -5.812 -23.122 1.00 84.19 93 TRP A O 1
ATOM 739 N N . LYS A 1 94 ? 5.645 -4.524 -21.629 1.00 79.69 94 LYS A N 1
ATOM 740 C CA . LYS A 1 94 ? 6.024 -3.262 -22.280 1.00 79.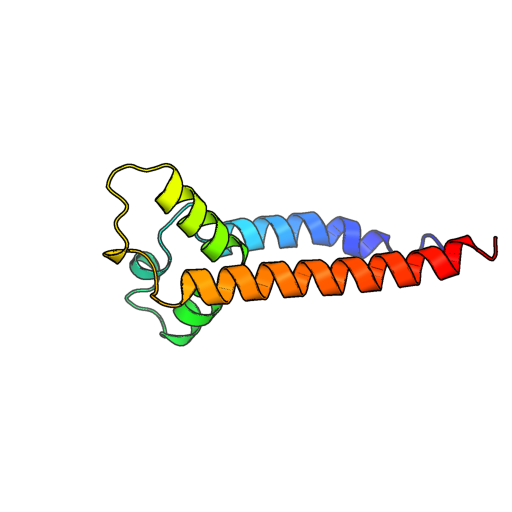69 94 LYS A CA 1
ATOM 741 C C . LYS A 1 94 ? 7.531 -2.984 -22.217 1.00 79.69 94 LYS A C 1
ATOM 743 O O . LYS A 1 94 ? 8.064 -2.272 -23.069 1.00 79.69 94 LYS A O 1
ATOM 748 N N . ALA A 1 95 ? 8.224 -3.503 -21.204 1.00 75.44 95 ALA A N 1
ATOM 749 C CA . ALA A 1 95 ? 9.676 -3.417 -21.114 1.00 75.44 95 ALA A CA 1
ATOM 750 C C . ALA A 1 95 ? 10.363 -4.344 -22.132 1.00 75.44 95 ALA A C 1
ATOM 752 O O . ALA A 1 95 ? 11.327 -3.907 -22.759 1.00 75.44 95 ALA A O 1
ATOM 753 N N . GLU A 1 96 ? 9.853 -5.558 -22.370 1.00 71.31 96 GLU A N 1
ATOM 754 C CA . GLU A 1 96 ? 10.376 -6.481 -23.395 1.00 71.31 96 GLU A CA 1
ATOM 755 C C . GLU A 1 96 ? 10.373 -5.869 -24.803 1.00 71.31 96 GLU A C 1
ATOM 757 O O . GLU A 1 96 ? 11.379 -5.954 -25.510 1.00 71.31 96 GLU A O 1
ATOM 762 N N . GLU A 1 97 ? 9.311 -5.152 -25.191 1.00 62.16 97 GLU A N 1
ATOM 763 C CA . GLU A 1 97 ? 9.257 -4.449 -26.487 1.00 62.16 97 GLU A CA 1
ATOM 764 C C . GLU A 1 97 ? 10.387 -3.420 -26.662 1.00 62.16 97 GLU A C 1
ATOM 766 O O . GLU A 1 97 ? 10.765 -3.073 -27.785 1.00 62.16 97 GLU A O 1
ATOM 771 N N . ARG A 1 98 ? 10.946 -2.924 -25.551 1.00 59.44 98 ARG A N 1
ATOM 772 C CA . ARG A 1 98 ? 12.044 -1.956 -25.544 1.00 59.44 98 ARG A CA 1
ATOM 773 C C . ARG A 1 98 ? 13.423 -2.613 -25.593 1.00 59.44 98 ARG A C 1
ATOM 775 O O . ARG A 1 98 ? 14.360 -1.958 -26.041 1.00 59.44 98 ARG A O 1
ATOM 782 N N . TYR A 1 99 ? 13.536 -3.880 -25.194 1.00 55.25 99 TYR A N 1
ATOM 783 C CA . TYR A 1 99 ? 14.754 -4.681 -25.350 1.00 55.25 99 TYR A CA 1
ATOM 784 C C . TYR A 1 99 ? 14.919 -5.217 -26.779 1.00 55.25 99 TYR A C 1
ATOM 786 O O . TYR A 1 99 ? 16.041 -5.345 -27.245 1.00 55.25 99 TYR A O 1
ATOM 794 N N . GLY A 1 100 ? 13.826 -5.455 -27.514 1.00 56.53 100 GLY A N 1
ATOM 795 C CA . GLY A 1 100 ? 13.871 -5.988 -28.886 1.00 56.53 100 GLY A CA 1
ATOM 796 C C . GLY A 1 100 ? 14.305 -5.010 -29.993 1.00 56.53 100 GLY A C 1
ATOM 797 O O . GLY A 1 100 ? 14.291 -5.383 -31.164 1.00 56.53 100 GLY A O 1
ATOM 798 N N . ARG A 1 101 ? 14.651 -3.755 -29.671 1.00 58.06 101 ARG A N 1
ATOM 799 C CA . ARG A 1 101 ? 15.123 -2.739 -30.642 1.00 58.06 101 ARG A CA 1
ATOM 800 C C . ARG A 1 101 ? 16.459 -2.092 -30.247 1.00 58.06 101 ARG A C 1
ATOM 802 O O . ARG A 1 101 ? 16.679 -0.917 -30.548 1.00 58.06 101 ARG A O 1
ATOM 809 N N . GLY A 1 102 ? 17.322 -2.842 -29.568 1.00 49.41 102 GLY A N 1
ATOM 810 C CA . GLY A 1 102 ? 18.715 -2.489 -29.288 1.00 49.41 102 GLY A CA 1
ATOM 811 C C . GLY A 1 102 ? 19.627 -3.656 -29.608 1.00 49.41 102 GLY A C 1
ATOM 812 O O . GLY A 1 102 ? 19.239 -4.787 -29.248 1.00 49.41 102 GLY A O 1
#

Foldseek 3Di:
DPPPPPVVVVCVVVVVVVLCVLLQPPHDLCVVCVVDDVVSSVVSCLDLSNLVSLVVCVVPPDPSDCVSPDPCSVVSNVVVVVVCVVVVVVVVVVVVVVVVPD

Sequence (102 aa):
LGSKTPDLAQLMPFVMRTWMYASGVMFSIPVMLKDKPAWIADVLQYNPAAIYMDLVRFALIDGYGSENLPDHVWAVGLAWAVLLGVVGFVYFWKAEERYGRG

Radius of gyration: 17.96 Å; chains: 1; bounding box: 36×32×50 Å